Protein AF-A0A540MN12-F1 (afdb_monomer)

Foldseek 3Di:
DEAEDADAQEDADADEDPPQQEYHYAYANHQYYHAHYEDPDLVSHEAEDHHQNHAYEEHAYEDHQAYNAAANQNHAEYEDHYAYDPPSLCVLVVVVRSPVHHPYYHYDPNNVDPD

Secondary structure (DSSP, 8-state):
-EEE-SS--EEEEEEE-SS--EEEEE-TT--EEEEEEE-S--TT-EEEEE-TT--EEEEEEEPPSS-EE---TT--EEEEEEEP-SSGGGHHHHHHHHTTT-SEEEE-HHHH---

Structure (mmCIF, N/CA/C/O backbone):
data_AF-A0A540MN12-F1
#
_entry.id   AF-A0A540MN12-F1
#
loop_
_atom_site.group_PDB
_atom_site.id
_atom_site.type_symbol
_atom_site.label_atom_id
_atom_site.label_alt_id
_atom_site.label_comp_id
_atom_site.label_asym_id
_atom_site.label_entity_id
_atom_site.label_seq_id
_atom_site.pdbx_PDB_ins_code
_atom_site.Cartn_x
_atom_site.Cartn_y
_atom_site.Cartn_z
_atom_site.occupancy
_atom_site.B_iso_or_equiv
_atom_site.auth_seq_id
_atom_site.auth_comp_id
_atom_site.auth_asym_id
_atom_site.auth_atom_id
_atom_site.pdbx_PDB_model_num
ATOM 1 N N . MET A 1 1 ? 6.707 15.576 -0.362 1.00 86.19 1 MET A N 1
ATOM 2 C CA . MET A 1 1 ? 5.362 15.843 0.181 1.00 86.19 1 MET A CA 1
ATOM 3 C C . MET A 1 1 ? 5.110 14.948 1.384 1.00 86.19 1 MET A C 1
ATOM 5 O O . MET A 1 1 ? 5.385 13.755 1.319 1.00 86.19 1 MET A O 1
ATOM 9 N N . THR A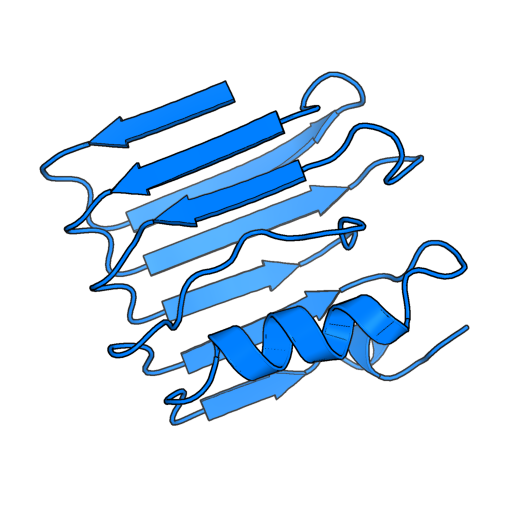 1 2 ? 4.581 15.516 2.465 1.00 90.62 2 THR A N 1
ATOM 10 C CA . THR A 1 2 ? 4.223 14.770 3.678 1.00 90.62 2 THR A CA 1
ATOM 11 C C . THR A 1 2 ? 2.762 15.037 4.008 1.00 90.62 2 THR A C 1
ATOM 13 O O . THR A 1 2 ? 2.354 16.193 4.074 1.00 90.62 2 THR A O 1
ATOM 16 N N . ILE A 1 3 ? 1.985 13.976 4.205 1.00 92.19 3 ILE A N 1
ATOM 17 C CA . ILE A 1 3 ? 0.566 14.016 4.549 1.00 92.19 3 ILE A CA 1
ATOM 18 C C . ILE A 1 3 ? 0.427 13.429 5.947 1.00 92.19 3 ILE A C 1
ATOM 20 O O . ILE A 1 3 ? 0.766 12.270 6.187 1.00 92.19 3 ILE A O 1
ATOM 24 N N . LYS A 1 4 ? -0.053 14.252 6.877 1.00 95.25 4 LYS A N 1
ATOM 25 C CA . LYS A 1 4 ? -0.314 13.868 8.263 1.00 95.25 4 LYS A CA 1
ATOM 26 C C . LYS A 1 4 ? -1.726 14.278 8.630 1.00 95.25 4 LYS A C 1
ATOM 28 O O . LYS A 1 4 ? -2.152 15.387 8.324 1.00 95.25 4 LYS A O 1
ATOM 33 N N . SER A 1 5 ? -2.449 13.381 9.284 1.00 94.75 5 SER A N 1
ATOM 34 C CA . SER A 1 5 ? -3.777 13.674 9.814 1.00 94.75 5 SER A CA 1
ATOM 35 C C . SER A 1 5 ? -4.149 12.667 10.892 1.00 94.75 5 SER A C 1
ATOM 37 O O . SER A 1 5 ? -3.911 11.471 10.735 1.00 94.75 5 SER A O 1
ATOM 39 N N . SER A 1 6 ? -4.764 13.157 11.966 1.00 93.56 6 SER A N 1
ATOM 40 C CA . SER A 1 6 ? -5.265 12.356 13.088 1.00 93.56 6 SER A CA 1
ATOM 41 C C . SER A 1 6 ? -6.730 11.926 12.928 1.00 93.56 6 SER A C 1
ATOM 43 O O . SER A 1 6 ? -7.246 11.171 13.754 1.00 93.56 6 SER A O 1
ATOM 45 N N . SER A 1 7 ? -7.422 12.404 11.889 1.00 96.12 7 SER A N 1
ATOM 46 C CA . SER A 1 7 ? -8.858 12.172 11.665 1.00 96.12 7 SER A CA 1
ATOM 47 C C . SER A 1 7 ? -9.201 11.668 10.262 1.00 96.12 7 SER A C 1
ATOM 49 O O . SER A 1 7 ? -10.308 11.174 10.049 1.00 96.12 7 SER A O 1
ATOM 51 N N . MET A 1 8 ? -8.275 11.771 9.306 1.00 97.31 8 MET A N 1
ATOM 52 C CA . MET A 1 8 ? -8.515 11.393 7.917 1.00 97.31 8 MET A CA 1
ATOM 53 C C . MET A 1 8 ? -8.770 9.894 7.779 1.00 97.31 8 MET A C 1
ATOM 55 O O . MET A 1 8 ? -7.911 9.082 8.104 1.00 97.31 8 MET A O 1
ATOM 59 N N . LYS A 1 9 ? -9.941 9.551 7.233 1.00 98.00 9 LYS A N 1
ATOM 60 C CA . LYS A 1 9 ? -10.343 8.165 6.956 1.00 98.00 9 LYS A CA 1
ATOM 61 C C . LYS A 1 9 ? -10.084 7.717 5.527 1.00 98.00 9 LYS A C 1
ATOM 63 O O . LYS A 1 9 ? -9.942 6.524 5.279 1.00 98.00 9 LYS A O 1
ATOM 68 N N . LYS A 1 10 ? -10.060 8.651 4.578 1.00 97.69 10 LYS A N 1
ATOM 69 C CA . LYS A 1 10 ? -9.873 8.361 3.156 1.00 97.69 10 LYS A CA 1
ATOM 70 C C . LYS A 1 10 ? -8.898 9.355 2.555 1.00 97.69 10 LYS A C 1
ATOM 72 O O . LYS A 1 10 ? -9.036 10.554 2.780 1.00 97.69 10 LYS A O 1
ATOM 77 N N . LEU A 1 11 ? -7.963 8.848 1.767 1.00 95.50 11 LEU A N 1
ATOM 78 C CA . LEU A 1 11 ? -6.999 9.643 1.028 1.00 95.50 11 LEU A CA 1
ATOM 79 C C . LEU A 1 11 ? -6.990 9.171 -0.420 1.00 95.50 11 LEU A C 1
ATOM 81 O O . LEU A 1 11 ? -6.846 7.983 -0.710 1.00 95.50 11 LEU A O 1
ATOM 85 N N . ARG A 1 12 ? -7.151 10.124 -1.332 1.00 93.00 12 ARG A N 1
ATOM 86 C CA . ARG A 1 12 ? -6.991 9.906 -2.761 1.00 93.00 12 ARG A CA 1
ATOM 87 C C . ARG A 1 12 ? -5.878 10.810 -3.250 1.00 93.00 12 ARG A C 1
ATOM 89 O O . ARG A 1 12 ? -5.935 12.019 -3.057 1.00 93.00 12 ARG A O 1
ATOM 96 N N . PHE A 1 13 ? -4.902 10.208 -3.900 1.00 83.62 13 PHE A N 1
ATOM 97 C CA . PHE A 1 13 ? -3.802 10.902 -4.527 1.00 83.62 13 PHE A C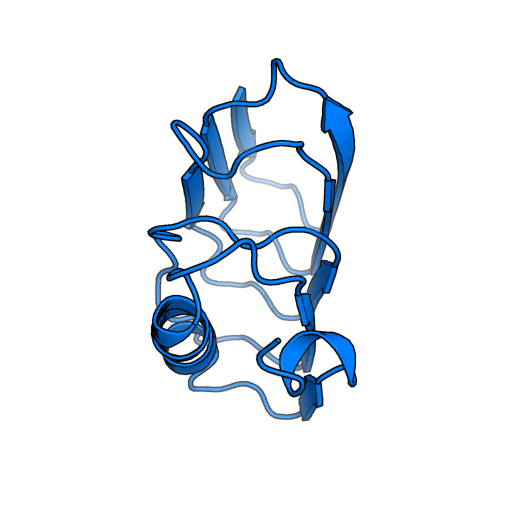A 1
ATOM 98 C C . PHE A 1 13 ? -3.724 10.480 -5.991 1.00 83.62 13 PHE A C 1
ATOM 100 O O . PHE A 1 13 ? -3.595 9.295 -6.300 1.00 83.62 13 PHE A O 1
ATOM 107 N N . SER A 1 14 ? -3.830 11.461 -6.884 1.00 85.38 14 SER A N 1
ATOM 108 C CA . SER A 1 14 ? -3.637 11.285 -8.318 1.00 85.38 14 SER A CA 1
ATOM 109 C C . SER A 1 14 ? -2.679 12.346 -8.838 1.00 85.38 14 SER A C 1
ATOM 111 O O . SER A 1 14 ? -2.931 13.531 -8.617 1.00 85.38 14 SER A O 1
ATOM 113 N N . GLY A 1 15 ? -1.608 11.953 -9.523 1.00 75.31 15 GLY A N 1
ATOM 114 C CA . GLY A 1 15 ? -0.634 12.918 -10.026 1.00 75.31 15 GLY A CA 1
ATOM 115 C C . GLY A 1 15 ? 0.235 12.393 -11.162 1.00 75.31 15 GLY A C 1
ATOM 116 O O . GLY A 1 15 ? 0.801 11.307 -11.080 1.00 75.31 15 GLY A O 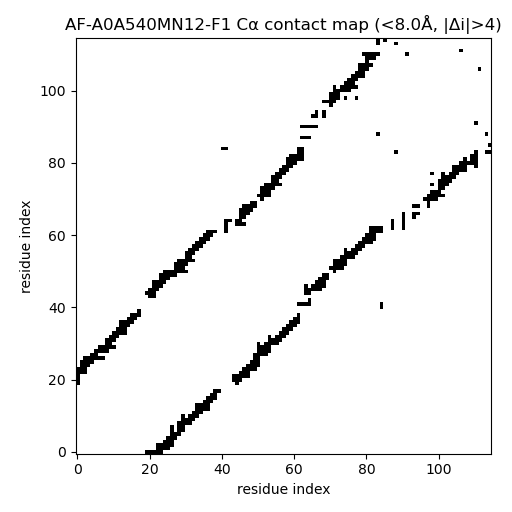1
ATOM 117 N N . PHE A 1 16 ? 0.381 13.219 -12.195 1.00 62.62 16 PHE A N 1
ATOM 118 C CA . PHE A 1 16 ? 1.376 13.075 -13.254 1.00 62.62 16 PHE A CA 1
ATOM 119 C C . PHE A 1 16 ? 2.382 14.205 -13.051 1.00 62.62 16 PHE A C 1
ATOM 121 O O . PHE A 1 16 ? 2.104 15.339 -13.426 1.00 62.62 16 PHE A O 1
ATOM 128 N N . SER A 1 17 ? 3.496 13.968 -12.356 1.00 59.66 17 SER A N 1
ATOM 129 C CA . SER A 1 17 ? 4.481 15.041 -12.178 1.00 59.66 17 SER A CA 1
ATOM 130 C C . SER A 1 17 ? 5.882 14.535 -11.866 1.00 59.66 17 SER A C 1
ATOM 132 O O . SER A 1 17 ? 6.098 13.644 -11.041 1.00 59.66 17 SER A O 1
ATOM 134 N N . VAL A 1 18 ? 6.841 15.196 -12.514 1.00 54.44 18 VAL A N 1
ATOM 135 C CA . VAL A 1 18 ? 8.285 15.063 -12.318 1.00 54.44 18 VAL A CA 1
ATOM 136 C C . VAL A 1 18 ? 8.706 15.538 -10.914 1.00 54.44 18 VAL A C 1
ATOM 138 O O . VAL A 1 18 ? 9.703 15.039 -10.394 1.00 54.44 18 VAL A O 1
ATOM 141 N N . ASP A 1 19 ? 7.904 16.376 -10.243 1.00 62.47 19 ASP A N 1
ATOM 142 C CA . ASP A 1 19 ? 8.265 17.067 -8.990 1.00 62.47 19 ASP A CA 1
ATOM 143 C C . ASP A 1 19 ? 7.900 16.296 -7.715 1.00 62.47 19 ASP A C 1
ATOM 145 O O . ASP A 1 19 ? 8.457 16.521 -6.637 1.00 62.47 19 ASP A O 1
ATOM 149 N N . LEU A 1 20 ? 6.972 15.341 -7.809 1.00 64.25 20 LEU A N 1
ATOM 150 C CA . LEU A 1 20 ? 6.590 14.495 -6.680 1.00 64.25 20 LEU A CA 1
ATOM 151 C C . LEU A 1 20 ? 7.665 13.426 -6.477 1.00 64.25 20 LEU A C 1
ATOM 153 O O . LEU A 1 20 ? 7.594 12.340 -7.042 1.00 64.25 20 LEU A O 1
ATOM 157 N N . CYS A 1 21 ? 8.727 13.774 -5.748 1.00 74.62 21 CYS A N 1
ATOM 158 C CA . CYS A 1 21 ? 9.859 12.876 -5.500 1.00 74.62 21 CYS A CA 1
ATOM 159 C C . CYS A 1 21 ? 9.625 11.958 -4.296 1.00 74.62 21 CYS A C 1
ATOM 161 O O . CYS A 1 21 ? 9.741 10.747 -4.410 1.00 74.62 21 CYS A O 1
ATOM 163 N N . HIS A 1 22 ? 9.213 12.499 -3.153 1.00 86.19 22 HIS A N 1
ATOM 164 C CA . HIS A 1 22 ? 9.092 11.710 -1.923 1.00 86.19 22 HIS A CA 1
ATOM 165 C C . HIS A 1 22 ? 7.716 11.904 -1.306 1.00 86.19 22 HIS A C 1
ATOM 167 O O . HIS A 1 22 ? 7.385 13.025 -0.916 1.00 86.19 22 HIS A O 1
ATOM 173 N N . ILE A 1 23 ? 6.913 10.844 -1.220 1.00 88.44 23 ILE A N 1
ATOM 174 C CA . ILE A 1 23 ? 5.604 10.871 -0.561 1.00 88.44 23 ILE A CA 1
ATOM 175 C C . ILE A 1 23 ? 5.707 10.148 0.778 1.00 88.44 23 ILE A C 1
ATOM 177 O O . ILE A 1 23 ? 6.076 8.979 0.830 1.00 88.44 23 ILE A O 1
ATOM 181 N N . ASN A 1 24 ? 5.351 10.849 1.853 1.00 91.88 24 ASN A N 1
ATOM 182 C CA . ASN A 1 24 ? 5.222 10.286 3.193 1.00 91.88 24 ASN A CA 1
ATOM 183 C C . ASN A 1 24 ? 3.776 10.427 3.662 1.00 91.88 24 ASN A C 1
ATOM 185 O O . ASN A 1 24 ? 3.282 11.548 3.780 1.00 91.88 24 ASN A O 1
ATOM 189 N N . ILE A 1 25 ? 3.110 9.317 3.954 1.00 93.25 25 ILE A N 1
ATOM 190 C CA . ILE A 1 25 ? 1.757 9.286 4.512 1.00 93.25 25 ILE A CA 1
ATOM 191 C C . ILE A 1 25 ? 1.865 8.761 5.938 1.00 93.25 25 ILE A C 1
ATOM 193 O O . ILE A 1 25 ? 2.386 7.675 6.152 1.00 93.25 25 ILE A O 1
ATOM 197 N N . SER A 1 26 ? 1.384 9.529 6.910 1.00 95.25 26 SER A N 1
ATOM 198 C CA . SER A 1 26 ? 1.338 9.132 8.318 1.00 95.25 26 SER A CA 1
ATOM 199 C C . SER A 1 26 ? -0.029 9.499 8.881 1.00 95.25 26 SER A C 1
ATOM 201 O O . SER A 1 26 ? -0.232 10.596 9.411 1.00 95.25 26 SER A O 1
ATOM 203 N N . CYS A 1 27 ? -0.982 8.587 8.711 1.00 95.75 27 CYS A N 1
ATOM 204 C CA . CYS A 1 27 ? -2.389 8.790 9.035 1.00 95.75 27 CYS A CA 1
ATOM 205 C C . CYS A 1 27 ? -2.943 7.540 9.723 1.00 95.75 27 CYS A C 1
ATOM 207 O O . CYS A 1 27 ? -3.367 6.595 9.064 1.00 95.75 27 CYS A O 1
ATOM 209 N N . GLU A 1 28 ? -2.965 7.538 11.055 1.00 95.62 28 GLU A N 1
ATOM 210 C CA . GLU A 1 28 ? -3.361 6.361 11.838 1.00 95.62 28 GLU A CA 1
ATOM 211 C C . GLU A 1 28 ? -4.799 5.917 11.580 1.00 95.62 28 GLU A C 1
ATOM 213 O O . GLU A 1 28 ? -5.055 4.723 11.484 1.00 95.62 28 GLU A O 1
ATOM 218 N N . LYS A 1 29 ? -5.739 6.858 11.434 1.00 96.94 29 LYS A N 1
ATOM 219 C CA . LYS A 1 29 ? -7.165 6.560 11.200 1.00 96.94 29 LYS A CA 1
ATOM 220 C C . LYS A 1 29 ? -7.518 6.335 9.728 1.00 96.94 29 LYS A C 1
ATOM 222 O O . LYS A 1 29 ? -8.702 6.256 9.401 1.00 96.94 29 LYS A O 1
ATOM 227 N N . LEU A 1 30 ? -6.524 6.270 8.842 1.00 97.62 30 LEU A N 1
ATOM 228 C CA . LEU A 1 30 ? -6.756 6.084 7.418 1.00 97.62 30 LEU A CA 1
ATOM 229 C C . LEU A 1 30 ? -7.249 4.662 7.158 1.00 97.62 30 LEU A C 1
ATOM 231 O O . LEU A 1 30 ? -6.527 3.705 7.398 1.00 97.62 30 LEU A O 1
ATOM 235 N N . GLU A 1 31 ? -8.468 4.542 6.641 1.00 97.88 31 GLU A N 1
ATOM 236 C CA . GLU A 1 31 ? -9.108 3.265 6.315 1.00 97.88 31 GLU A CA 1
ATOM 237 C C . GLU A 1 31 ? -9.044 2.973 4.807 1.00 97.88 31 GLU A C 1
ATOM 239 O O . GLU A 1 31 ? -9.020 1.812 4.410 1.00 97.88 31 GLU A O 1
ATOM 244 N N . GLY A 1 32 ? -8.996 4.003 3.955 1.00 97.88 32 GLY A N 1
ATOM 245 C CA . GLY A 1 32 ? -8.935 3.844 2.501 1.00 97.88 32 GLY A CA 1
ATOM 246 C C . GLY A 1 32 ? -7.887 4.728 1.834 1.00 97.88 32 GLY A C 1
ATOM 247 O O . GLY A 1 32 ? -7.876 5.944 2.035 1.00 97.88 32 GLY A O 1
ATOM 248 N N . LEU A 1 33 ? -7.054 4.125 0.988 1.00 96.31 33 LEU A N 1
ATOM 249 C CA . LEU A 1 33 ? -5.999 4.799 0.243 1.00 96.31 33 LEU A CA 1
ATOM 250 C C . LEU A 1 33 ? -6.079 4.455 -1.246 1.00 96.31 33 LEU A C 1
ATOM 252 O O . LEU A 1 33 ? -6.010 3.292 -1.638 1.00 96.31 33 LEU A O 1
ATOM 256 N N . PHE A 1 34 ? -6.177 5.490 -2.077 1.00 95.12 34 PHE A N 1
ATOM 257 C CA . PHE A 1 34 ? -6.034 5.385 -3.524 1.00 95.12 34 PHE A CA 1
ATOM 258 C C . PHE A 1 34 ? -4.813 6.174 -3.986 1.00 95.12 34 PHE A C 1
ATOM 260 O O . PHE A 1 34 ? -4.758 7.389 -3.786 1.00 95.12 34 PHE A O 1
ATOM 267 N N . VAL A 1 35 ? -3.878 5.494 -4.641 1.00 91.38 35 VAL A N 1
ATOM 268 C CA . VAL A 1 35 ? -2.683 6.069 -5.262 1.00 91.38 35 VAL A CA 1
ATOM 269 C C . VAL A 1 35 ? -2.752 5.796 -6.758 1.00 91.38 35 VAL A C 1
ATOM 271 O O . VAL A 1 35 ? -2.794 4.645 -7.184 1.00 91.38 35 VAL A O 1
ATOM 274 N N . CYS A 1 36 ? -2.762 6.850 -7.564 1.00 89.44 36 CYS A N 1
ATOM 275 C CA . CYS A 1 36 ? -2.620 6.753 -9.010 1.00 89.44 36 CYS A CA 1
ATOM 276 C C . CYS A 1 36 ? -1.559 7.739 -9.471 1.00 89.44 36 CYS A C 1
ATOM 278 O O . CYS A 1 36 ? -1.738 8.950 -9.354 1.00 89.44 36 CYS A O 1
ATOM 280 N N . TRP A 1 37 ? -0.436 7.247 -9.972 1.00 87.25 37 TRP A N 1
ATOM 281 C CA . TRP A 1 37 ? 0.633 8.146 -10.385 1.00 87.25 37 TRP A CA 1
ATOM 282 C C . TRP A 1 37 ? 1.466 7.610 -11.530 1.00 87.25 37 TRP A C 1
ATOM 284 O O . TRP A 1 37 ? 1.594 6.404 -11.725 1.00 87.25 37 TRP A O 1
ATOM 294 N N . SER A 1 38 ? 2.059 8.521 -12.288 1.00 85.00 38 SER A N 1
ATOM 295 C CA . SER A 1 38 ? 3.007 8.145 -13.323 1.00 85.00 38 SER A CA 1
ATOM 296 C C . SER A 1 38 ? 4.183 9.107 -13.371 1.00 85.00 38 SER A C 1
ATOM 298 O O . SER A 1 38 ? 4.044 10.303 -13.104 1.00 85.00 38 SER A O 1
ATOM 300 N N . PHE A 1 39 ? 5.353 8.558 -13.679 1.00 81.69 39 PHE A N 1
ATOM 301 C CA . PHE A 1 39 ? 6.611 9.280 -13.792 1.00 81.69 39 PHE A CA 1
ATOM 302 C C . PHE A 1 39 ? 7.516 8.612 -14.828 1.00 81.69 39 PHE A C 1
ATOM 304 O O . PHE A 1 39 ? 7.484 7.399 -15.014 1.00 81.69 39 PHE A O 1
ATOM 311 N N . ALA A 1 40 ? 8.364 9.416 -15.474 1.00 79.94 40 ALA A N 1
ATOM 312 C CA . ALA A 1 40 ? 9.314 8.942 -16.483 1.00 79.94 40 ALA A CA 1
ATOM 313 C C . ALA A 1 40 ? 10.465 8.104 -15.893 1.00 79.94 40 ALA A C 1
ATOM 315 O O . ALA A 1 40 ? 11.093 7.325 -16.602 1.00 79.94 40 ALA A O 1
ATOM 316 N N . SER A 1 41 ? 10.765 8.268 -14.600 1.00 78.00 41 SER A N 1
ATOM 317 C CA . SER A 1 41 ? 11.801 7.504 -13.905 1.00 78.00 41 SER A CA 1
ATOM 318 C C . SER A 1 41 ? 11.448 7.313 -12.435 1.00 78.00 41 SER A C 1
ATOM 320 O O . SER A 1 41 ? 11.060 8.269 -11.762 1.00 78.00 41 SER A O 1
ATOM 322 N N . ALA A 1 42 ? 11.647 6.092 -11.930 1.00 77.56 42 ALA A N 1
ATOM 323 C CA . ALA A 1 42 ? 11.585 5.777 -10.502 1.00 77.56 42 ALA A CA 1
ATOM 324 C C . ALA A 1 42 ? 12.802 6.315 -9.720 1.00 77.56 42 ALA A C 1
ATOM 326 O O . ALA A 1 42 ? 12.832 6.260 -8.490 1.00 77.56 42 ALA A O 1
ATOM 327 N N . SER A 1 43 ? 13.827 6.829 -10.414 1.00 76.38 43 SER A N 1
ATOM 328 C CA . SER A 1 43 ? 15.000 7.427 -9.776 1.00 76.38 43 SER A CA 1
ATOM 329 C C . SER A 1 43 ? 14.578 8.629 -8.931 1.00 76.38 43 SER A C 1
ATOM 331 O O . SER A 1 43 ? 13.883 9.524 -9.413 1.00 76.38 43 SER A O 1
ATOM 333 N N . LYS A 1 44 ? 14.989 8.641 -7.657 1.00 79.69 44 LYS A N 1
ATOM 334 C CA . LYS A 1 44 ? 14.603 9.648 -6.649 1.00 79.69 44 LYS A CA 1
ATOM 335 C C . LYS A 1 44 ? 13.108 9.656 -6.298 1.00 79.69 44 LYS A C 1
ATOM 337 O O . LYS A 1 44 ? 12.629 10.639 -5.737 1.00 79.69 44 LYS A O 1
ATOM 342 N N . LYS A 1 45 ? 12.374 8.579 -6.606 1.00 84.88 45 LYS A N 1
ATOM 343 C CA . LYS A 1 45 ? 10.975 8.404 -6.204 1.00 84.88 45 LYS A CA 1
ATOM 344 C C . LYS A 1 45 ? 10.874 7.482 -4.995 1.00 84.88 45 LYS A C 1
ATOM 346 O O . LYS A 1 45 ? 11.427 6.386 -5.014 1.00 84.88 45 LYS A O 1
ATOM 351 N N . SER A 1 46 ? 10.176 7.911 -3.947 1.00 86.75 46 SER A N 1
ATOM 352 C CA . SER A 1 46 ? 9.915 7.073 -2.773 1.00 86.75 46 SER A CA 1
ATOM 353 C C . SER A 1 46 ? 8.487 7.228 -2.269 1.00 86.75 46 SER A C 1
ATOM 355 O O . SER A 1 46 ? 7.893 8.311 -2.330 1.00 86.75 46 SER A O 1
ATOM 357 N N . LEU A 1 47 ? 7.959 6.128 -1.739 1.00 89.38 47 LEU A N 1
ATOM 358 C CA . LEU A 1 47 ? 6.650 6.054 -1.113 1.00 89.38 47 LEU A CA 1
ATOM 359 C C . LEU A 1 47 ? 6.809 5.429 0.268 1.00 89.38 47 LEU A C 1
ATOM 361 O O . LEU A 1 47 ? 7.222 4.279 0.372 1.00 89.38 47 LEU A O 1
ATOM 365 N N . ASN A 1 48 ? 6.463 6.190 1.300 1.00 92.38 48 ASN A N 1
ATOM 366 C CA . ASN A 1 48 ? 6.484 5.745 2.686 1.00 92.38 48 ASN A CA 1
ATOM 367 C C . ASN A 1 48 ? 5.064 5.849 3.242 1.00 92.38 48 ASN A C 1
ATOM 369 O O . ASN A 1 48 ? 4.463 6.929 3.197 1.00 92.38 48 ASN A O 1
ATOM 373 N N . ILE A 1 49 ? 4.521 4.746 3.758 1.00 93.25 49 ILE A N 1
ATOM 374 C CA . ILE A 1 49 ? 3.141 4.697 4.255 1.00 93.25 49 ILE A CA 1
ATOM 375 C C . ILE A 1 49 ? 3.116 4.126 5.670 1.00 93.25 49 ILE A C 1
ATOM 377 O O . ILE A 1 49 ? 3.402 2.954 5.893 1.00 93.25 49 ILE A O 1
ATOM 381 N N . PHE A 1 50 ? 2.683 4.959 6.612 1.00 94.19 50 PHE A N 1
ATOM 382 C CA . PHE A 1 50 ? 2.275 4.582 7.956 1.00 94.19 50 PHE A CA 1
ATOM 383 C C . PHE A 1 50 ? 0.763 4.801 8.100 1.00 94.19 50 PHE A C 1
ATOM 385 O O . PHE A 1 50 ? 0.279 5.915 8.326 1.00 94.19 50 PHE A O 1
ATOM 392 N N . ALA A 1 51 ? 0.011 3.720 7.911 1.00 94.50 51 ALA A N 1
ATOM 393 C CA . ALA A 1 51 ? -1.444 3.681 8.012 1.00 94.50 51 ALA A CA 1
ATOM 394 C C . ALA A 1 51 ? -1.872 2.324 8.607 1.00 94.50 51 ALA A C 1
ATOM 396 O O . ALA A 1 51 ? -2.329 1.449 7.873 1.00 94.50 51 ALA A O 1
ATOM 397 N N . PRO A 1 52 ? -1.676 2.105 9.922 1.00 93.75 52 PRO A N 1
ATOM 398 C CA . PRO A 1 52 ? -1.905 0.804 10.561 1.00 93.75 52 PRO A CA 1
ATOM 399 C C . PRO A 1 52 ? -3.349 0.296 10.429 1.00 93.75 52 PRO A C 1
ATOM 401 O O . PRO A 1 52 ? -3.563 -0.906 10.323 1.00 93.75 52 PRO A O 1
ATOM 404 N N . ASN A 1 53 ? -4.336 1.198 10.370 1.00 95.69 53 ASN A N 1
ATOM 405 C CA . ASN A 1 53 ? -5.754 0.842 10.245 1.00 95.69 53 ASN A CA 1
ATOM 406 C C . ASN A 1 53 ? -6.256 0.804 8.789 1.00 95.69 53 ASN A C 1
ATOM 408 O O . ASN A 1 53 ? -7.469 0.852 8.559 1.00 95.69 53 ASN A O 1
ATOM 412 N N . LEU A 1 54 ? -5.350 0.743 7.806 1.00 96.81 54 LEU A N 1
ATOM 413 C CA . LEU A 1 54 ? -5.721 0.719 6.395 1.00 96.81 54 LEU A CA 1
ATOM 414 C C . LEU A 1 54 ? -6.470 -0.573 6.063 1.00 96.81 54 LEU A C 1
ATOM 416 O O . LEU A 1 54 ? -5.961 -1.666 6.292 1.00 96.81 54 LEU A O 1
ATOM 420 N N . LYS A 1 55 ? -7.670 -0.432 5.496 1.00 97.12 55 LYS A N 1
ATOM 421 C CA . LYS A 1 55 ? -8.549 -1.541 5.097 1.00 97.12 55 LYS A CA 1
ATOM 422 C C . LYS A 1 55 ? -8.593 -1.728 3.586 1.00 97.12 55 LYS A C 1
ATOM 424 O O . LYS A 1 55 ? -8.689 -2.859 3.127 1.00 97.12 55 LYS A O 1
ATOM 429 N N . HIS A 1 56 ? -8.502 -0.634 2.835 1.00 97.31 56 HIS A N 1
ATOM 430 C CA . HIS A 1 56 ? -8.646 -0.635 1.383 1.00 97.31 56 HIS A CA 1
ATOM 431 C C . HIS A 1 56 ? -7.453 0.060 0.738 1.00 97.31 56 HIS A C 1
ATOM 433 O O . HIS A 1 56 ? -7.247 1.262 0.948 1.00 97.31 56 HIS A O 1
ATOM 439 N N . LEU A 1 57 ? -6.693 -0.674 -0.071 1.00 95.81 57 LEU A N 1
ATOM 440 C CA . LEU A 1 57 ? -5.592 -0.129 -0.857 1.00 95.81 57 LEU A CA 1
ATOM 441 C C . LEU A 1 57 ? -5.872 -0.299 -2.347 1.00 95.81 57 LEU A C 1
ATOM 443 O O . LEU A 1 57 ? -6.090 -1.402 -2.833 1.00 95.81 57 LEU A O 1
ATOM 447 N N . LYS A 1 58 ? -5.775 0.789 -3.106 1.00 95.31 58 LYS A N 1
ATOM 448 C CA . LYS A 1 58 ? -5.666 0.714 -4.562 1.00 95.31 58 LYS A CA 1
ATOM 449 C C . LYS A 1 58 ? -4.474 1.524 -5.029 1.00 95.31 58 LYS A C 1
ATOM 451 O O . LYS A 1 58 ? -4.437 2.734 -4.816 1.00 95.31 58 LYS A O 1
ATOM 456 N N . TRP A 1 59 ? -3.528 0.861 -5.679 1.00 92.88 59 TRP A N 1
ATOM 457 C CA . TRP A 1 59 ? -2.326 1.487 -6.207 1.00 92.88 59 TRP A CA 1
ATOM 458 C C . TRP A 1 59 ? -2.166 1.160 -7.688 1.00 92.88 59 TRP A C 1
ATOM 460 O O . TRP A 1 59 ? -2.030 0.004 -8.077 1.00 92.88 59 TRP A O 1
ATOM 470 N N . VAL A 1 60 ? -2.221 2.201 -8.515 1.00 90.62 60 VAL A N 1
ATOM 471 C CA . VAL A 1 60 ? -2.128 2.117 -9.970 1.00 90.62 60 VAL A CA 1
ATOM 472 C C . VAL A 1 60 ? -1.016 3.032 -10.488 1.00 90.62 60 VAL A C 1
ATOM 474 O O . VAL A 1 60 ? -0.785 4.120 -9.952 1.00 90.62 60 VAL A O 1
ATOM 477 N N . GLY A 1 61 ? -0.356 2.608 -11.561 1.00 89.00 61 GLY A N 1
ATOM 478 C CA . GLY A 1 61 ? 0.659 3.375 -12.268 1.00 89.00 61 GLY A CA 1
ATOM 479 C C . GLY A 1 61 ? 2.071 2.897 -11.952 1.00 89.00 61 GLY A C 1
ATOM 480 O O . GLY A 1 61 ? 2.299 1.701 -11.868 1.00 89.00 61 GLY A O 1
ATOM 481 N N . ASN A 1 62 ? 3.054 3.789 -11.844 1.00 86.62 62 ASN A N 1
ATOM 482 C CA . ASN A 1 62 ? 4.454 3.356 -11.763 1.00 86.62 62 ASN A CA 1
ATOM 483 C C . ASN A 1 62 ? 4.871 2.859 -10.369 1.00 86.62 62 ASN A C 1
ATOM 485 O O . ASN A 1 62 ? 4.500 3.433 -9.338 1.00 86.62 62 ASN A O 1
ATOM 489 N N . MET A 1 63 ? 5.698 1.813 -10.357 1.00 84.50 63 MET A N 1
ATOM 490 C CA . MET A 1 63 ? 6.345 1.300 -9.156 1.00 84.50 63 MET A CA 1
ATOM 491 C C . MET A 1 63 ? 7.529 2.185 -8.730 1.00 84.50 63 MET A C 1
ATOM 493 O O . MET A 1 63 ? 8.204 2.794 -9.560 1.00 84.50 63 MET A O 1
ATOM 497 N N . VAL A 1 64 ? 7.781 2.276 -7.421 1.00 83.81 64 VAL A N 1
ATOM 498 C CA . VAL A 1 64 ? 8.996 2.907 -6.871 1.00 83.81 64 VAL A CA 1
ATOM 499 C C . VAL A 1 64 ? 10.024 1.840 -6.508 1.00 83.81 64 VAL A C 1
ATOM 501 O O . VAL A 1 64 ? 9.657 0.698 -6.249 1.00 83.81 64 VAL A O 1
ATOM 504 N N . LYS A 1 65 ? 11.311 2.212 -6.471 1.00 78.56 65 LYS A N 1
ATOM 505 C CA . LYS A 1 65 ? 12.396 1.242 -6.255 1.00 78.56 65 LYS A CA 1
ATOM 506 C C . LYS A 1 65 ? 12.382 0.573 -4.879 1.00 78.56 65 LYS A C 1
ATOM 508 O O . LYS A 1 65 ? 12.653 -0.606 -4.796 1.00 78.56 65 LYS A O 1
ATOM 513 N N . HIS A 1 66 ? 12.086 1.321 -3.822 1.00 77.44 66 HIS A N 1
ATOM 514 C CA . HIS A 1 66 ? 12.040 0.788 -2.458 1.00 77.44 66 HIS A CA 1
ATOM 515 C C . HIS A 1 66 ? 10.863 1.435 -1.732 1.00 77.44 66 HIS A C 1
ATOM 517 O O . HIS A 1 66 ? 11.021 2.499 -1.119 1.00 77.44 66 HIS A O 1
ATOM 523 N N . PRO A 1 67 ? 9.645 0.901 -1.906 1.00 83.38 67 PRO A N 1
ATOM 524 C CA . PRO A 1 67 ? 8.497 1.384 -1.165 1.00 83.38 67 PRO A CA 1
ATOM 525 C C . PRO A 1 67 ? 8.656 0.974 0.305 1.00 83.38 67 PRO A C 1
ATOM 527 O O . PRO A 1 67 ? 8.681 -0.205 0.634 1.00 83.38 67 PRO A O 1
ATOM 530 N N . ASN A 1 68 ? 8.749 1.948 1.211 1.00 86.88 68 ASN A N 1
ATOM 531 C CA . ASN A 1 68 ? 8.797 1.667 2.644 1.00 86.88 68 ASN A CA 1
ATOM 532 C C . ASN A 1 68 ? 7.369 1.495 3.165 1.00 86.88 68 ASN A C 1
ATOM 534 O O . ASN A 1 68 ? 6.720 2.442 3.634 1.00 86.88 68 ASN A O 1
ATOM 538 N N . LEU A 1 69 ? 6.864 0.281 3.001 1.00 88.19 69 LEU A N 1
ATOM 539 C CA . LEU A 1 69 ? 5.543 -0.120 3.444 1.00 88.19 69 LEU A CA 1
ATOM 540 C C . LEU A 1 69 ? 5.700 -0.981 4.695 1.00 88.19 69 LEU A C 1
ATOM 542 O O . LEU A 1 69 ? 6.335 -2.034 4.672 1.00 88.19 69 LEU A O 1
ATOM 546 N N . GLY A 1 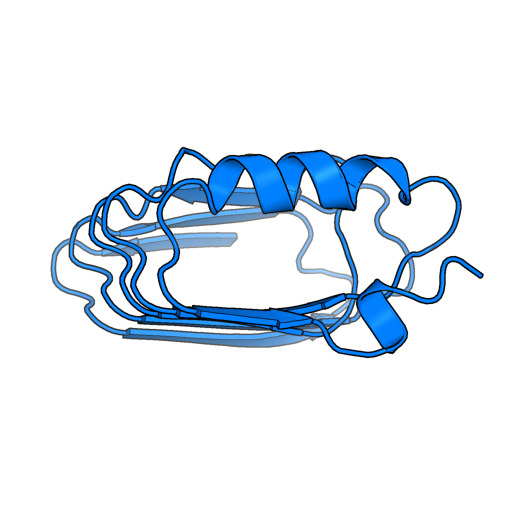70 ? 5.102 -0.538 5.800 1.00 85.12 70 GLY A N 1
ATOM 547 C CA . GLY A 1 70 ? 4.907 -1.417 6.951 1.00 85.12 70 GLY A CA 1
ATOM 548 C C . GLY A 1 70 ? 3.951 -2.567 6.615 1.00 85.12 70 GLY A C 1
ATOM 549 O O . GLY A 1 70 ? 3.353 -2.610 5.541 1.00 85.12 70 GLY A O 1
ATOM 550 N N . LYS A 1 71 ? 3.753 -3.490 7.557 1.00 90.69 71 LYS A N 1
ATOM 551 C CA . LYS A 1 71 ? 2.743 -4.546 7.412 1.00 90.69 71 LYS A CA 1
ATOM 552 C C . LYS A 1 71 ? 1.344 -3.965 7.601 1.00 90.69 71 LYS A C 1
ATOM 554 O O . LYS A 1 71 ? 1.045 -3.396 8.650 1.00 90.69 71 LYS A O 1
ATOM 559 N N . PHE A 1 72 ? 0.476 -4.118 6.605 1.00 93.06 72 PHE A N 1
ATOM 560 C CA . PHE A 1 72 ? -0.911 -3.666 6.695 1.00 93.06 72 PHE A CA 1
ATOM 561 C C . PHE A 1 72 ? -1.774 -4.725 7.385 1.00 93.06 72 PHE A C 1
ATOM 563 O O . PHE A 1 72 ? -2.430 -5.547 6.746 1.00 93.06 72 PHE A O 1
ATOM 570 N N . GLU A 1 73 ? -1.771 -4.716 8.717 1.00 92.00 73 GLU A N 1
ATOM 571 C CA . GLU A 1 73 ? -2.428 -5.767 9.501 1.00 92.00 73 GLU A CA 1
ATOM 572 C C . GLU A 1 73 ? -3.962 -5.757 9.407 1.00 92.00 73 GLU A C 1
ATOM 574 O O . GLU A 1 73 ? -4.597 -6.800 9.562 1.00 92.00 73 GLU A O 1
ATOM 579 N N . CYS A 1 74 ? -4.564 -4.599 9.127 1.00 94.38 74 CYS A N 1
ATOM 580 C CA . CYS A 1 74 ? -6.014 -4.435 8.996 1.00 94.38 74 CYS A CA 1
ATOM 581 C C . CYS A 1 74 ? -6.526 -4.511 7.549 1.00 94.38 74 CYS A C 1
ATOM 583 O O . CYS A 1 74 ? -7.708 -4.242 7.312 1.00 94.38 74 CYS A O 1
ATOM 585 N N . LEU A 1 75 ? -5.663 -4.854 6.586 1.00 96.44 75 LEU A N 1
ATOM 586 C CA . LEU A 1 75 ? -6.007 -4.776 5.172 1.00 96.44 75 LEU A CA 1
ATOM 587 C C . LEU A 1 75 ? -7.068 -5.816 4.803 1.00 96.44 75 LEU A C 1
ATOM 589 O O . LEU A 1 75 ? -6.875 -7.015 4.982 1.00 96.44 75 LEU A O 1
ATOM 593 N N . ALA A 1 76 ? -8.201 -5.357 4.279 1.00 95.81 76 ALA A N 1
ATOM 594 C CA . ALA A 1 76 ? -9.278 -6.209 3.797 1.00 95.81 76 ALA A CA 1
ATOM 595 C C . ALA A 1 76 ? -9.105 -6.506 2.304 1.00 95.81 76 ALA A C 1
ATOM 597 O O . ALA A 1 76 ? -9.123 -7.673 1.910 1.00 95.81 76 ALA A O 1
ATOM 598 N N . ASP A 1 77 ? -8.881 -5.472 1.494 1.00 96.06 77 ASP A N 1
ATOM 599 C CA . ASP A 1 77 ? -8.681 -5.597 0.052 1.00 96.06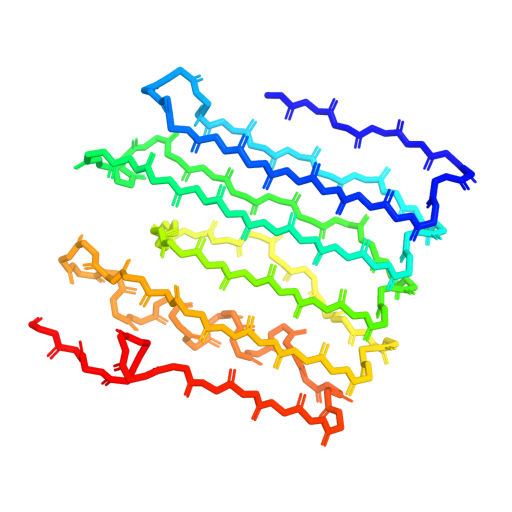 77 ASP A CA 1
ATOM 600 C C 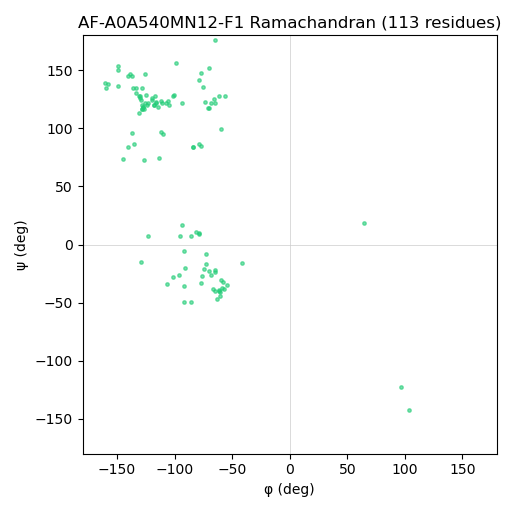. ASP A 1 77 ? -7.547 -4.717 -0.471 1.00 96.06 77 ASP A C 1
ATOM 602 O O . ASP A 1 77 ? -7.292 -3.603 0.002 1.00 96.06 77 ASP A O 1
ATOM 606 N N . ALA A 1 78 ? -6.863 -5.261 -1.476 1.00 96.12 78 ALA A N 1
ATOM 607 C CA . ALA A 1 78 ? -5.809 -4.597 -2.213 1.00 96.12 78 ALA A CA 1
ATOM 608 C C . ALA A 1 78 ? -6.003 -4.785 -3.721 1.00 96.12 78 ALA A C 1
ATOM 610 O O . ALA A 1 78 ? -6.242 -5.895 -4.196 1.00 96.12 78 ALA A O 1
ATOM 611 N N . ALA A 1 79 ? -5.855 -3.705 -4.482 1.00 94.88 79 ALA A N 1
ATOM 612 C CA . ALA A 1 79 ? -5.819 -3.730 -5.938 1.00 94.88 79 ALA A CA 1
ATOM 613 C C . ALA A 1 79 ? -4.532 -3.071 -6.442 1.00 94.88 79 ALA A C 1
ATOM 615 O O . ALA A 1 79 ? -4.303 -1.884 -6.190 1.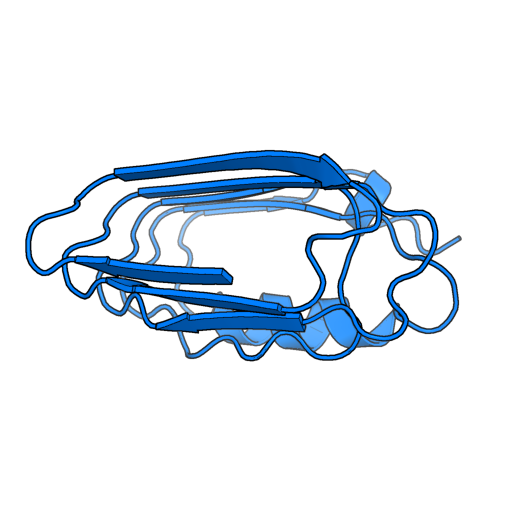00 94.88 79 ALA A O 1
ATOM 616 N N . LEU A 1 80 ? -3.714 -3.833 -7.167 1.00 92.56 80 LEU A N 1
ATOM 617 C CA . LEU A 1 80 ? -2.434 -3.386 -7.712 1.00 92.56 80 LEU A CA 1
ATOM 618 C C . LEU A 1 80 ? -2.460 -3.406 -9.242 1.00 92.56 80 LEU A C 1
ATOM 620 O O . LEU A 1 80 ? -2.674 -4.451 -9.854 1.00 92.56 80 LEU A O 1
ATOM 624 N N . GLY A 1 81 ? -2.199 -2.250 -9.849 1.00 90.69 81 GLY A N 1
ATOM 625 C CA . GLY A 1 81 ? -1.953 -2.094 -11.282 1.00 90.69 81 GLY A CA 1
ATOM 626 C C . GLY A 1 81 ? -0.639 -1.369 -11.509 1.00 90.69 81 GLY A C 1
ATOM 627 O O . GLY A 1 81 ? -0.643 -0.178 -11.817 1.00 90.69 81 GLY A O 1
ATOM 628 N N . LEU A 1 82 ? 0.472 -2.059 -11.255 1.00 86.94 82 LEU A N 1
ATOM 629 C CA . LEU A 1 82 ? 1.803 -1.471 -11.175 1.00 86.94 82 LEU A CA 1
ATOM 630 C C . LEU A 1 82 ? 2.597 -1.724 -12.456 1.00 86.94 82 LEU A C 1
ATOM 632 O O . LEU A 1 82 ? 2.758 -2.859 -12.8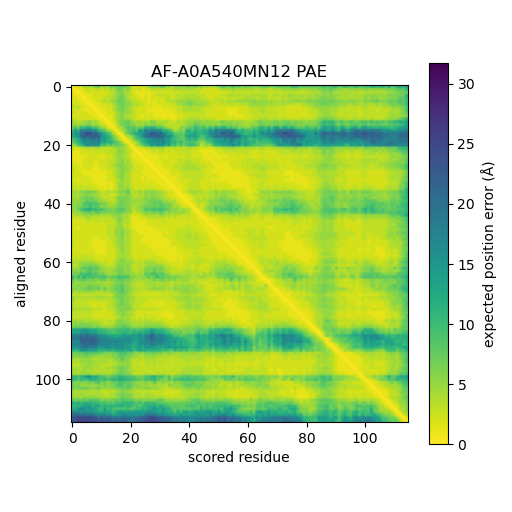80 1.00 86.94 82 LEU A O 1
ATOM 636 N N . ASN A 1 83 ? 3.140 -0.658 -13.034 1.00 85.06 83 ASN A N 1
ATOM 637 C CA . ASN A 1 83 ? 4.044 -0.702 -14.174 1.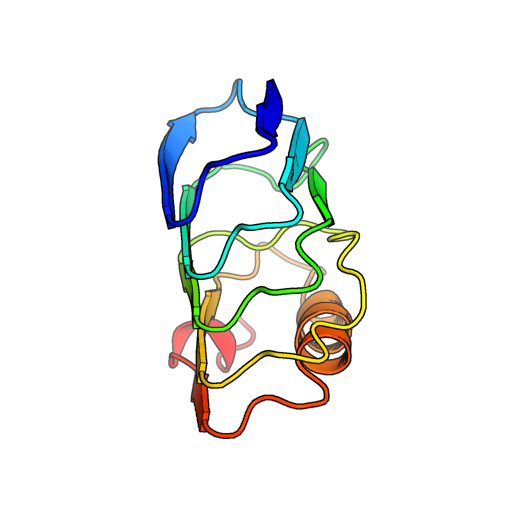00 85.06 83 ASN A CA 1
ATOM 638 C C . ASN A 1 83 ? 5.493 -0.705 -13.675 1.00 85.06 83 ASN A C 1
ATOM 640 O O . ASN A 1 83 ? 5.912 0.256 -13.015 1.00 85.06 83 ASN A O 1
ATOM 644 N N . SER A 1 84 ? 6.254 -1.733 -14.049 1.00 75.19 84 SER A N 1
ATOM 645 C CA . SER A 1 84 ? 7.706 -1.798 -13.857 1.00 75.19 84 SER A CA 1
ATOM 646 C C . SER A 1 84 ? 8.445 -0.911 -14.868 1.00 75.19 84 SER A C 1
ATOM 648 O O . SER A 1 84 ? 8.143 -0.936 -16.065 1.00 75.19 84 SER A O 1
ATOM 650 N N . LEU A 1 85 ? 9.437 -0.156 -14.407 1.00 70.62 85 LEU A N 1
ATOM 651 C CA . LEU A 1 85 ? 10.397 0.599 -15.211 1.00 70.62 85 LEU A CA 1
ATOM 652 C C . LEU A 1 85 ? 11.810 -0.001 -15.037 1.00 70.62 85 LEU A C 1
ATOM 654 O O . LEU A 1 85 ? 12.676 0.595 -14.392 1.00 70.62 85 LEU A O 1
ATOM 658 N N . GLY A 1 86 ? 12.058 -1.163 -15.655 1.00 69.00 86 GLY A N 1
ATOM 659 C CA . GLY A 1 86 ? 13.376 -1.813 -15.710 1.00 69.00 86 GLY A CA 1
ATOM 660 C C . GLY A 1 86 ? 13.591 -2.898 -14.645 1.00 69.00 86 GLY A C 1
ATOM 661 O O . GLY A 1 86 ? 12.857 -3.883 -14.609 1.00 69.00 86 GLY A O 1
ATOM 662 N N . ASP A 1 87 ? 14.632 -2.743 -13.816 1.00 63.06 87 ASP A N 1
ATOM 663 C CA . ASP A 1 87 ? 15.076 -3.718 -12.794 1.00 63.06 87 ASP A CA 1
ATOM 664 C C . ASP A 1 87 ? 14.240 -3.713 -11.497 1.00 63.06 87 ASP A C 1
ATOM 666 O O . ASP A 1 87 ? 14.582 -4.358 -10.509 1.00 63.06 87 ASP A O 1
ATOM 670 N N . ASP A 1 88 ? 13.118 -3.000 -11.468 1.00 65.25 88 ASP A N 1
ATOM 671 C CA . ASP A 1 88 ? 12.229 -2.882 -10.307 1.00 65.25 88 ASP A CA 1
ATOM 672 C C . ASP A 1 88 ? 11.308 -4.098 -10.090 1.00 65.25 88 ASP A C 1
ATOM 674 O O . ASP A 1 88 ? 10.431 -4.082 -9.227 1.00 65.25 88 ASP A O 1
ATOM 678 N N . LYS A 1 89 ? 11.545 -5.187 -10.829 1.00 62.53 89 LYS A N 1
ATOM 679 C CA . LYS A 1 89 ? 10.760 -6.432 -10.807 1.00 62.53 89 LYS A CA 1
ATOM 680 C C . LYS A 1 89 ? 10.706 -7.081 -9.423 1.00 62.53 89 LYS A C 1
ATOM 682 O O . LYS A 1 89 ? 9.660 -7.584 -9.023 1.00 62.53 89 LYS A O 1
ATOM 687 N N . TYR A 1 90 ? 11.804 -7.037 -8.667 1.00 65.06 90 TYR A N 1
ATOM 688 C CA . TYR A 1 90 ? 11.862 -7.621 -7.321 1.00 65.06 90 TYR A CA 1
ATOM 689 C C . TYR A 1 90 ? 11.083 -6.815 -6.275 1.00 65.06 90 TYR A C 1
ATOM 691 O O . TYR A 1 90 ? 10.712 -7.353 -5.234 1.00 65.06 90 TYR A O 1
ATOM 699 N N . ASN A 1 91 ? 10.750 -5.559 -6.571 1.00 74.19 91 ASN A N 1
ATOM 700 C CA . ASN A 1 91 ? 10.073 -4.681 -5.619 1.00 74.19 91 ASN A CA 1
ATOM 701 C C . ASN A 1 91 ? 8.598 -5.061 -5.455 1.00 74.19 91 ASN A C 1
ATOM 703 O O . ASN A 1 91 ? 7.984 -4.738 -4.439 1.00 74.19 91 ASN A O 1
ATOM 707 N N . VAL A 1 92 ? 8.018 -5.776 -6.430 1.00 79.69 92 VAL A N 1
ATOM 708 C CA . VAL A 1 92 ? 6.666 -6.343 -6.314 1.00 79.69 92 VAL A CA 1
ATOM 709 C C . VAL A 1 92 ? 6.575 -7.256 -5.095 1.00 79.69 92 VAL A C 1
ATOM 711 O O . VAL A 1 92 ? 5.576 -7.193 -4.385 1.00 79.69 92 VAL A O 1
ATOM 714 N N . PHE A 1 93 ? 7.618 -8.033 -4.786 1.00 82.31 93 PHE A N 1
ATOM 715 C CA . PHE A 1 93 ? 7.620 -8.895 -3.603 1.00 82.31 93 PHE A CA 1
ATOM 716 C C . PHE A 1 93 ? 7.619 -8.101 -2.296 1.00 82.31 93 PHE A C 1
ATOM 718 O O . PHE A 1 93 ? 6.902 -8.490 -1.381 1.00 82.31 93 PHE A O 1
ATOM 725 N N . GLU A 1 94 ? 8.342 -6.977 -2.219 1.00 86.00 94 GLU A N 1
ATOM 726 C CA . GLU A 1 94 ? 8.294 -6.088 -1.046 1.00 86.00 94 GLU A CA 1
ATOM 727 C C . GLU A 1 94 ? 6.874 -5.557 -0.825 1.00 86.00 94 GLU A C 1
ATOM 729 O O . GLU A 1 94 ? 6.355 -5.600 0.288 1.00 86.00 94 GLU A O 1
ATOM 734 N N . VAL A 1 95 ? 6.201 -5.123 -1.898 1.00 88.44 95 VAL A N 1
ATOM 735 C CA . VAL A 1 95 ? 4.809 -4.665 -1.800 1.00 88.44 95 VAL A CA 1
ATOM 736 C C . VAL A 1 95 ? 3.894 -5.798 -1.360 1.00 88.44 95 VAL A C 1
ATOM 738 O O . VAL A 1 95 ? 3.091 -5.591 -0.457 1.00 88.44 95 VAL A O 1
ATOM 741 N N . LEU A 1 96 ? 4.009 -6.980 -1.971 1.00 88.94 96 LEU A N 1
ATOM 742 C CA . LEU A 1 96 ? 3.183 -8.137 -1.631 1.00 88.94 96 LEU A CA 1
ATOM 743 C C . LEU A 1 96 ? 3.387 -8.591 -0.177 1.00 88.94 96 LEU A C 1
ATOM 745 O O . LEU A 1 96 ? 2.397 -8.913 0.479 1.00 88.94 96 LEU A O 1
ATOM 749 N N . ASP A 1 97 ? 4.617 -8.561 0.348 1.00 89.12 97 ASP A N 1
ATOM 750 C CA . ASP A 1 97 ? 4.903 -8.876 1.757 1.00 89.12 97 ASP A CA 1
ATOM 751 C C . ASP A 1 97 ? 4.175 -7.913 2.706 1.00 89.12 97 ASP A C 1
ATOM 753 O O . ASP A 1 97 ? 3.549 -8.333 3.681 1.00 89.12 97 ASP A O 1
ATOM 757 N N . SER A 1 98 ? 4.136 -6.621 2.377 1.00 91.06 98 SER A N 1
ATOM 758 C CA . SER A 1 98 ? 3.396 -5.629 3.163 1.00 91.06 98 SER A CA 1
ATOM 759 C C . SER A 1 98 ? 1.880 -5.848 3.160 1.00 91.06 98 SER A C 1
ATOM 761 O O . SER A 1 98 ? 1.202 -5.431 4.103 1.00 91.06 98 SER A O 1
ATOM 763 N N . LEU A 1 99 ? 1.324 -6.523 2.145 1.00 92.12 99 LEU A N 1
ATOM 764 C CA . LEU A 1 99 ? -0.101 -6.871 2.068 1.00 92.12 99 LEU A CA 1
ATOM 765 C C . LEU A 1 99 ? -0.470 -8.131 2.874 1.00 92.12 99 LEU A C 1
ATOM 767 O O . LEU A 1 99 ? -1.594 -8.604 2.728 1.00 92.12 99 LEU A O 1
ATOM 771 N N . CYS A 1 100 ? 0.423 -8.663 3.722 1.00 80.19 100 CYS A N 1
ATOM 772 C CA . CYS A 1 100 ? 0.381 -9.974 4.401 1.00 80.19 100 CYS A CA 1
ATOM 773 C C . CYS A 1 100 ? -0.955 -10.485 4.990 1.00 80.19 100 CYS A C 1
ATOM 775 O O . CYS A 1 100 ? -1.047 -11.664 5.328 1.00 80.19 100 CYS A O 1
ATOM 777 N N . ARG A 1 101 ? -1.975 -9.640 5.183 1.00 84.12 101 ARG A N 1
ATOM 778 C CA . ARG A 1 101 ? -3.291 -10.014 5.736 1.00 84.12 101 ARG A CA 1
ATOM 779 C C . ARG A 1 101 ? -4.483 -9.671 4.835 1.00 84.12 101 ARG A C 1
ATOM 781 O O . ARG A 1 101 ? -5.621 -9.846 5.267 1.00 84.12 101 ARG A O 1
ATOM 788 N N . ALA A 1 102 ? -4.237 -9.219 3.604 1.00 90.62 102 ALA A N 1
ATOM 789 C CA . ALA A 1 102 ? -5.289 -8.931 2.637 1.00 90.62 102 ALA A CA 1
ATOM 790 C C . ALA A 1 102 ? -6.167 -10.169 2.413 1.00 90.62 102 ALA A C 1
ATOM 792 O O . ALA A 1 102 ? -5.670 -11.248 2.094 1.00 90.62 102 ALA A O 1
ATOM 793 N N . LYS A 1 103 ? -7.486 -10.009 2.554 1.00 91.44 103 LYS A N 1
ATOM 794 C CA . LYS A 1 103 ? -8.453 -11.080 2.264 1.00 91.44 103 LYS A CA 1
ATOM 795 C C . LYS A 1 103 ? -8.669 -11.239 0.765 1.00 91.44 103 LYS A C 1
ATOM 797 O O . LYS A 1 103 ? -8.901 -12.344 0.289 1.00 91.44 103 LYS A O 1
ATOM 802 N N . PHE A 1 104 ? -8.596 -10.127 0.039 1.00 92.88 104 PHE A N 1
ATOM 803 C CA . PHE A 1 104 ? -8.742 -10.081 -1.407 1.00 92.88 104 PHE A CA 1
ATOM 804 C C . PHE A 1 104 ? -7.581 -9.302 -2.015 1.00 92.88 104 PHE A C 1
ATOM 806 O O . PHE A 1 104 ? -7.307 -8.168 -1.619 1.00 92.88 104 PHE A O 1
ATOM 813 N N . LEU A 1 105 ? -6.922 -9.909 -2.997 1.00 93.62 105 LEU A N 1
ATOM 814 C CA . LEU A 1 105 ? -5.868 -9.280 -3.780 1.00 93.62 105 LEU A CA 1
ATOM 815 C C . LEU A 1 105 ? -6.245 -9.347 -5.258 1.00 93.62 105 LEU A C 1
ATOM 817 O O . LEU A 1 105 ? -6.442 -10.429 -5.806 1.00 93.62 105 LEU A O 1
ATOM 821 N N . ILE A 1 106 ? -6.332 -8.183 -5.895 1.00 92.25 106 ILE A N 1
ATOM 822 C CA . ILE A 1 106 ? -6.518 -8.048 -7.337 1.00 92.25 106 ILE A CA 1
ATOM 823 C C . ILE A 1 106 ? -5.198 -7.563 -7.926 1.00 92.25 106 ILE A C 1
ATOM 825 O O . ILE A 1 106 ? -4.701 -6.498 -7.556 1.00 92.25 106 ILE A O 1
ATOM 829 N N . LEU A 1 107 ? -4.649 -8.339 -8.855 1.00 90.31 107 LEU A N 1
ATOM 830 C CA . LEU A 1 107 ? -3.467 -7.977 -9.624 1.00 90.31 107 LEU A CA 1
ATOM 831 C C . LEU A 1 107 ? -3.888 -7.733 -11.069 1.00 90.31 107 LEU A C 1
ATOM 833 O O . LEU A 1 107 ? -4.456 -8.614 -11.710 1.00 90.31 107 LEU A O 1
ATOM 837 N N . ASP A 1 108 ? -3.621 -6.533 -11.564 1.00 86.31 108 ASP A N 1
ATOM 838 C CA . ASP A 1 108 ? -3.753 -6.228 -12.982 1.00 86.31 108 ASP A CA 1
ATOM 839 C C . ASP A 1 108 ? -2.656 -6.937 -13.786 1.00 86.31 108 ASP A C 1
ATOM 841 O O . ASP A 1 108 ? -1.549 -7.167 -13.288 1.00 86.31 108 ASP A O 1
ATOM 845 N N . GLU A 1 109 ? -2.946 -7.237 -15.050 1.00 78.25 109 GLU A N 1
ATOM 846 C CA . GLU A 1 109 ? -1.996 -7.851 -15.975 1.00 78.25 109 GLU A CA 1
ATOM 847 C C . GLU A 1 109 ? -0.690 -7.051 -16.079 1.00 78.25 109 GLU A C 1
ATOM 849 O O . GLU A 1 109 ? 0.383 -7.650 -16.163 1.00 78.25 109 GLU A O 1
ATOM 854 N N . ALA A 1 110 ? -0.756 -5.717 -15.999 1.00 70.75 110 ALA A N 1
ATOM 855 C CA . ALA A 1 110 ? 0.421 -4.852 -15.987 1.00 70.75 110 ALA A CA 1
ATOM 856 C C . ALA A 1 110 ? 1.395 -5.170 -14.835 1.00 70.75 110 ALA A C 1
ATOM 858 O O . ALA A 1 110 ? 2.605 -5.068 -15.020 1.00 70.75 110 ALA A O 1
ATOM 859 N N . THR A 1 111 ? 0.876 -5.618 -13.686 1.00 68.62 111 THR A N 1
ATOM 860 C CA . THR A 1 111 ? 1.668 -6.013 -12.508 1.00 68.62 111 THR A CA 1
ATOM 861 C C . THR A 1 111 ? 2.325 -7.386 -12.686 1.00 68.62 111 THR A C 1
ATOM 863 O O . THR A 1 111 ? 3.356 -7.665 -12.081 1.00 68.62 111 THR A O 1
ATOM 866 N N . ILE A 1 112 ? 1.725 -8.262 -13.498 1.00 66.06 112 ILE A N 1
ATOM 867 C CA . ILE A 1 112 ? 2.160 -9.655 -13.701 1.00 66.06 112 ILE A CA 1
ATOM 868 C C . ILE A 1 112 ? 3.127 -9.758 -14.887 1.00 66.06 112 ILE A C 1
ATOM 870 O O . ILE A 1 112 ? 4.072 -10.550 -14.867 1.00 66.06 112 ILE A O 1
ATOM 874 N N . LYS A 1 113 ? 2.911 -8.953 -15.934 1.00 61.41 113 LYS A N 1
ATOM 875 C CA . LYS A 1 113 ? 3.757 -8.920 -17.127 1.00 61.41 113 LYS A CA 1
ATOM 876 C C . LYS A 1 113 ? 5.024 -8.121 -16.864 1.00 61.41 113 LYS A C 1
ATOM 878 O O . LYS A 1 113 ? 5.146 -6.944 -17.187 1.00 61.41 113 LYS A O 1
ATOM 883 N N . VAL A 1 114 ? 5.997 -8.839 -16.333 1.00 52.62 114 VAL A N 1
ATOM 884 C CA . VAL A 1 114 ? 7.402 -8.463 -16.305 1.00 52.62 114 VAL A CA 1
ATOM 885 C C . VAL A 1 114 ? 7.894 -8.280 -17.754 1.00 52.62 114 VAL A C 1
ATOM 887 O O . VAL A 1 114 ? 8.157 -9.268 -18.437 1.00 52.62 114 VAL A O 1
ATOM 890 N N . LYS A 1 115 ? 7.963 -7.036 -18.246 1.00 49.88 115 LYS A N 1
ATOM 891 C CA . LYS A 1 115 ? 8.524 -6.722 -19.576 1.00 49.88 115 LYS A CA 1
ATOM 892 C C . LYS A 1 115 ? 10.043 -6.818 -19.599 1.00 49.88 115 LYS A C 1
ATOM 894 O O . LYS A 1 115 ? 10.681 -6.482 -18.574 1.00 49.88 115 LYS A O 1
#

Organism: Malus baccata (NCBI:txid106549)

Mean predicted aligned error: 5.37 Å

Sequence (115 aa):
MTIKSSSMKKLRFSGFSVDLCHINISCEKLEGLFVCWSFASASKKSLNIFAPNLKHLKWVGNMVKHPNLGKFECLADAALGLNSLGDDKYNVFEVLDSLCRAKFLILDEATIKVK

Radius of gyration: 13.19 Å; Cα contacts (8 Å, |Δi|>4): 274; chains: 1; bounding box: 25×28×33 Å

Solvent-accessible surface area (backbone atoms only — not comparable to full-atom values): 6063 Å² total; per-residue (Å²): 91,76,49,74,40,86,72,44,42,67,49,80,48,75,50,80,45,89,79,74,30,45,43,39,40,46,20,58,50,20,32,34,43,38,41,37,37,48,62,98,57,44,76,78,30,38,44,35,49,46,36,59,48,25,27,37,42,34,42,37,34,56,53,45,63,64,60,49,59,55,67,25,71,47,21,44,36,37,38,38,36,32,40,69,81,69,87,41,66,68,36,56,54,59,56,54,57,19,44,75,47,43,78,39,79,47,74,35,65,57,52,70,58,82,123

Nearest PDB structures (foldseek):
  8ben-assembly4_D  TM=3.392E-01  e=3.578E+00  Mus musculus

pLDDT: mean 85.55, std 11.39, range [49.88, 98.0]